Protein AF-A0A820HLZ2-F1 (afdb_monomer_lite)

InterPro domains:
  IPR000185 Protein translocase subunit SecA [PTHR30612] (46-132)
  IPR011115 SecA DEAD-like, N-terminal [PF07517] (49-132)
  IPR027417 P-loop containing nucleoside triphosphate hydrolase [G3DSA:3.40.50.300] (2-134)
  IPR027417 P-loop containing nucleoside triphosphate hydrolase [SSF52540] (45-132)

Structure (mmCIF, N/CA/C/O backbone):
data_AF-A0A820HLZ2-F1
#
_entry.id   AF-A0A820HLZ2-F1
#
loop_
_atom_site.group_PDB
_atom_site.id
_atom_site.type_symbol
_atom_site.label_atom_id
_atom_site.label_alt_id
_atom_site.label_comp_id
_atom_site.label_asym_id
_atom_site.label_entity_id
_atom_site.label_seq_id
_atom_site.pdbx_PDB_ins_code
_atom_site.Cartn_x
_atom_site.Cartn_y
_atom_site.Cartn_z
_atom_site.occupancy
_atom_site.B_iso_or_equiv
_atom_site.auth_seq_id
_atom_site.auth_comp_id
_atom_site.auth_asym_id
_atom_site.auth_atom_id
_atom_site.pdbx_PDB_model_num
ATOM 1 N N . ASP A 1 1 ? -10.214 -0.691 40.261 1.00 80.75 1 ASP A N 1
ATOM 2 C CA . ASP A 1 1 ? -9.014 -1.526 40.052 1.00 80.75 1 ASP A CA 1
ATOM 3 C C . ASP A 1 1 ? -8.267 -0.919 38.875 1.00 80.75 1 ASP A C 1
ATOM 5 O O . ASP A 1 1 ? -8.889 -0.662 37.851 1.00 80.75 1 ASP A O 1
ATOM 9 N N . GLU A 1 2 ? -6.989 -0.601 39.019 1.00 71.12 2 GLU A N 1
ATOM 10 C CA . GLU A 1 2 ? -6.209 0.146 38.020 1.00 71.12 2 GLU A CA 1
ATOM 11 C C . GLU A 1 2 ? -6.228 -0.556 36.646 1.00 71.12 2 GLU A C 1
ATOM 13 O O . GLU A 1 2 ? -6.379 0.078 35.603 1.00 71.12 2 GLU A O 1
ATOM 18 N N . LYS A 1 3 ? -6.258 -1.898 36.641 1.00 60.75 3 LYS A N 1
ATOM 19 C CA . LYS A 1 3 ? -6.452 -2.702 35.421 1.00 60.75 3 LYS A CA 1
ATOM 20 C C . LYS A 1 3 ? -7.816 -2.512 34.758 1.00 60.75 3 LYS A C 1
ATOM 22 O O . LYS A 1 3 ? -7.912 -2.569 33.535 1.00 60.75 3 LYS A O 1
ATOM 27 N N . SER A 1 4 ? -8.877 -2.330 35.543 1.00 69.31 4 SER A N 1
ATOM 28 C CA . SER A 1 4 ? -10.229 -2.102 35.008 1.00 69.31 4 SER A CA 1
ATOM 29 C C . SER A 1 4 ? -10.376 -0.713 34.390 1.00 69.31 4 SER A C 1
ATOM 31 O O . SER A 1 4 ? -11.134 -0.548 33.441 1.00 69.31 4 SER A O 1
ATOM 33 N N . GLU A 1 5 ? -9.619 0.259 34.896 1.00 76.19 5 GLU A N 1
ATOM 34 C CA . GLU A 1 5 ? -9.650 1.646 34.438 1.00 76.19 5 GLU A CA 1
ATOM 35 C C . GLU A 1 5 ? -8.877 1.807 33.128 1.00 76.19 5 GLU A C 1
ATOM 37 O O . GLU A 1 5 ? -9.440 2.295 32.152 1.00 76.19 5 GLU A O 1
ATOM 42 N N . ILE A 1 6 ? -7.676 1.224 33.045 1.00 70.00 6 ILE A N 1
ATOM 43 C CA . ILE A 1 6 ? -6.901 1.136 31.796 1.00 70.00 6 ILE A CA 1
ATOM 44 C C . ILE A 1 6 ? -7.688 0.388 30.713 1.00 70.00 6 ILE A C 1
ATOM 46 O O . ILE A 1 6 ? -7.746 0.825 29.566 1.00 70.00 6 ILE A O 1
ATOM 50 N N . ASN A 1 7 ? -8.343 -0.727 31.058 1.00 61.69 7 ASN A N 1
ATOM 51 C CA . ASN A 1 7 ? -9.181 -1.439 30.094 1.00 61.69 7 ASN A CA 1
ATOM 52 C C . ASN A 1 7 ? -10.370 -0.594 29.626 1.00 61.69 7 ASN A C 1
ATOM 54 O O . ASN A 1 7 ? -10.729 -0.679 28.456 1.00 61.69 7 ASN A O 1
ATOM 58 N N . ARG A 1 8 ? -10.976 0.224 30.495 1.00 70.75 8 ARG A N 1
ATOM 59 C CA . ARG A 1 8 ? -12.064 1.124 30.092 1.00 70.75 8 ARG A CA 1
ATOM 60 C C . ARG A 1 8 ? -11.562 2.215 29.150 1.00 70.75 8 ARG A 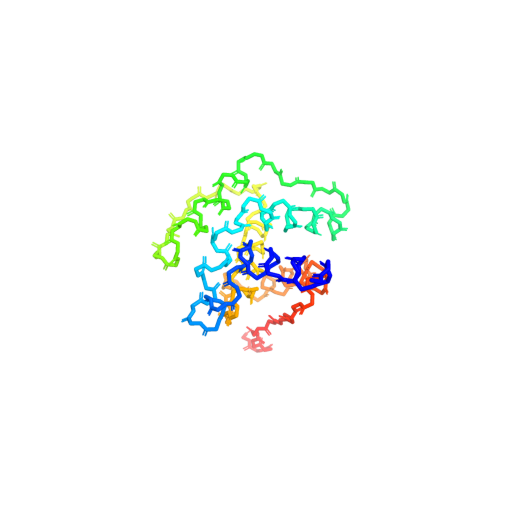C 1
ATOM 62 O O . ARG A 1 8 ? -12.189 2.434 28.121 1.00 70.75 8 ARG A O 1
ATOM 69 N N . GLU A 1 9 ? -10.420 2.829 29.449 1.00 67.62 9 GLU A N 1
ATOM 70 C CA . GLU A 1 9 ? -9.803 3.830 28.571 1.00 67.62 9 GLU A CA 1
ATOM 71 C C . GLU A 1 9 ? -9.442 3.245 27.204 1.00 67.62 9 GLU A C 1
ATOM 73 O O . GLU A 1 9 ? -9.744 3.851 26.183 1.00 67.62 9 GLU A O 1
ATOM 78 N N . ILE A 1 10 ? -8.880 2.033 27.149 1.00 59.06 10 ILE A N 1
ATOM 79 C CA . ILE A 1 10 ? -8.612 1.333 25.882 1.00 59.06 10 ILE A CA 1
ATOM 80 C C . ILE A 1 10 ? -9.917 1.120 25.100 1.00 59.06 10 ILE A C 1
ATOM 82 O O . ILE A 1 10 ? -9.971 1.361 23.895 1.00 59.06 10 ILE A O 1
ATOM 86 N N . GLN A 1 11 ? -10.989 0.693 25.766 1.00 60.66 11 GLN A N 1
ATOM 87 C CA . GLN A 1 11 ? -12.286 0.489 25.115 1.00 60.66 11 GLN A CA 1
ATOM 88 C C . GLN A 1 11 ? -12.896 1.804 24.604 1.00 60.66 11 GLN A C 1
ATOM 90 O O . GLN A 1 11 ? -13.484 1.808 23.523 1.00 60.66 11 GLN A O 1
ATOM 95 N N . GLU A 1 12 ? -12.733 2.909 25.336 1.00 64.00 12 GLU A N 1
ATOM 96 C CA . GLU A 1 12 ? -13.214 4.243 24.952 1.00 64.00 12 GLU A CA 1
ATOM 97 C C . GLU A 1 12 ? -12.394 4.856 23.807 1.00 64.00 12 GLU A C 1
ATOM 99 O O . GLU A 1 12 ? -12.980 5.358 22.848 1.00 64.00 12 GLU A O 1
ATOM 104 N N . ILE A 1 13 ? -11.060 4.761 23.861 1.00 57.56 13 ILE A N 1
ATOM 105 C CA . ILE A 1 13 ? -10.143 5.274 22.830 1.00 57.56 13 ILE A CA 1
ATOM 106 C C . ILE A 1 13 ? -10.376 4.551 21.503 1.00 57.56 13 ILE A C 1
ATOM 108 O O . ILE A 1 13 ? -10.554 5.191 20.469 1.00 57.56 13 ILE A O 1
ATOM 112 N N . TYR A 1 14 ? -10.424 3.218 21.530 1.00 53.75 14 TYR A N 1
ATOM 113 C CA . TYR A 1 14 ? -10.532 2.414 20.311 1.00 53.75 14 TYR A CA 1
ATOM 114 C C . TYR A 1 14 ? -11.976 2.122 19.890 1.00 53.75 14 TYR A C 1
ATOM 116 O O . TYR A 1 14 ? -12.195 1.548 18.820 1.00 53.75 14 TYR A O 1
ATOM 124 N N . ASN A 1 15 ? -12.960 2.517 20.709 1.00 60.62 15 ASN A N 1
ATOM 125 C CA . ASN A 1 15 ? -14.393 2.312 20.496 1.00 60.62 15 ASN A CA 1
ATOM 126 C C . ASN A 1 15 ? -14.693 0.927 19.896 1.00 60.62 15 ASN A C 1
ATOM 128 O O . ASN A 1 15 ? -15.286 0.804 18.820 1.00 60.62 15 ASN A O 1
ATOM 132 N N . LEU A 1 16 ? -14.208 -0.127 20.556 1.00 50.03 16 LEU A N 1
ATOM 133 C CA . LEU A 1 16 ? -14.145 -1.486 19.999 1.00 50.03 16 LEU A CA 1
ATOM 134 C C . LEU A 1 16 ? -15.532 -2.097 19.716 1.00 50.03 16 LEU A C 1
ATOM 136 O O . LEU A 1 16 ? -15.644 -3.015 18.907 1.00 50.03 16 LEU A O 1
ATOM 140 N N . GLN A 1 17 ? -16.607 -1.554 20.295 1.00 48.06 17 GLN A N 1
ATOM 141 C CA . GLN A 1 17 ? -17.983 -1.897 19.906 1.00 48.06 17 GLN A CA 1
ATOM 142 C C . GLN A 1 17 ? -18.298 -1.465 18.463 1.00 48.06 17 GLN A C 1
ATOM 144 O O . GLN A 1 17 ? -18.918 -2.209 17.710 1.00 48.06 17 GLN A O 1
ATOM 149 N N . SER A 1 18 ? -17.776 -0.317 18.016 1.00 48.19 18 SER A N 1
ATOM 150 C CA . SER A 1 18 ? -17.914 0.129 16.622 1.00 48.19 18 SER A CA 1
ATOM 151 C C . SER A 1 18 ? -17.149 -0.745 15.622 1.00 48.19 18 SER A C 1
ATOM 153 O O . SER A 1 18 ? -17.509 -0.776 14.447 1.00 48.19 18 SER A O 1
ATOM 155 N N . TYR A 1 19 ? -16.134 -1.48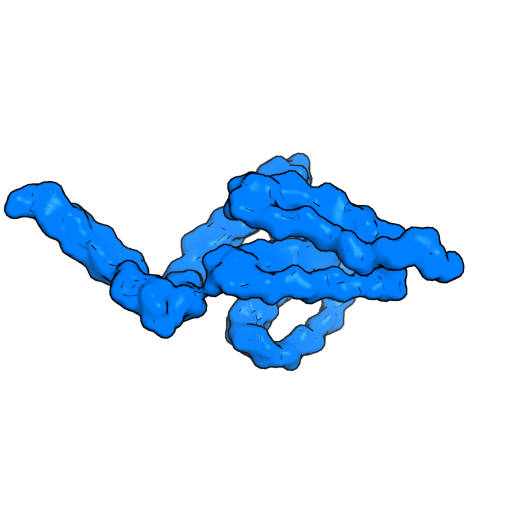1 16.089 1.00 44.69 19 TYR A N 1
ATOM 156 C CA . TYR A 1 19 ? -15.383 -2.454 15.292 1.00 44.69 19 TYR A CA 1
ATOM 157 C C . TYR A 1 19 ? -16.269 -3.622 14.842 1.00 44.69 19 TYR A C 1
ATOM 159 O O . TYR A 1 19 ? -16.076 -4.142 13.745 1.00 44.69 19 TYR A O 1
ATOM 167 N N . GLN A 1 20 ? -17.244 -4.012 15.672 1.00 46.69 20 GLN A N 1
ATOM 168 C CA . GLN A 1 20 ? -18.187 -5.088 15.362 1.00 46.69 20 GLN A CA 1
ATOM 169 C C . GLN A 1 20 ? -19.332 -4.618 14.454 1.00 46.69 20 GLN A C 1
ATOM 171 O O . GLN A 1 20 ? -19.754 -5.369 13.579 1.00 46.69 20 GLN A O 1
ATOM 176 N N . ASP A 1 21 ? -19.792 -3.373 14.614 1.00 52.84 21 ASP A N 1
ATOM 177 C CA . ASP A 1 21 ? -20.944 -2.847 13.866 1.00 52.84 21 ASP A CA 1
ATOM 178 C C . ASP A 1 21 ? -20.574 -2.236 12.502 1.00 52.84 21 ASP A C 1
ATOM 180 O O . ASP A 1 21 ? -21.362 -2.288 11.555 1.00 52.84 21 ASP A O 1
ATOM 184 N N . ASN A 1 22 ? -19.394 -1.613 12.380 1.00 56.59 22 ASN A N 1
ATOM 185 C CA . ASN A 1 22 ? -18.897 -1.056 11.123 1.00 56.59 22 ASN A CA 1
ATOM 186 C C . ASN A 1 22 ? -17.365 -0.857 11.172 1.00 56.59 22 ASN A C 1
ATOM 188 O O . ASN A 1 22 ? -16.907 0.206 11.613 1.00 56.59 22 ASN A O 1
ATOM 192 N N . PRO A 1 23 ? -16.560 -1.808 10.662 1.00 55.38 23 PRO A N 1
ATOM 193 C CA . PRO A 1 23 ? -15.097 -1.727 10.719 1.00 55.38 23 PRO A CA 1
ATOM 194 C C . PRO A 1 23 ? -14.535 -0.465 10.043 1.00 55.38 23 PRO A C 1
ATOM 196 O O . PRO A 1 23 ? -13.523 0.078 10.487 1.00 55.38 23 PRO A O 1
ATOM 199 N N . PHE A 1 24 ? -15.235 0.100 9.051 1.00 57.09 24 PHE A N 1
ATOM 200 C CA . PHE A 1 24 ? -14.842 1.375 8.449 1.00 57.09 24 PHE A CA 1
ATOM 201 C C . PHE A 1 24 ? -14.933 2.531 9.441 1.00 57.09 24 PHE A C 1
ATOM 203 O O . PHE A 1 24 ? -14.079 3.407 9.434 1.00 57.09 24 PHE A O 1
ATOM 210 N N . LYS A 1 25 ? -15.937 2.579 10.321 1.00 62.25 25 LYS A N 1
ATOM 211 C CA . LYS A 1 25 ? -16.081 3.713 11.245 1.00 62.25 25 LYS A CA 1
ATOM 212 C C . LYS A 1 25 ? -14.875 3.829 12.183 1.00 62.25 25 LYS A C 1
ATOM 214 O O . LYS A 1 25 ? -14.397 4.943 12.387 1.00 62.25 25 LYS A O 1
ATOM 219 N N . CYS A 1 26 ? -14.371 2.701 12.685 1.00 61.53 26 CYS A N 1
ATOM 220 C CA . CYS A 1 26 ? -13.204 2.679 13.565 1.00 61.53 26 CYS A CA 1
ATOM 221 C C . CYS A 1 26 ? -11.889 2.916 12.805 1.00 61.53 26 CYS A C 1
ATOM 223 O O . CYS A 1 26 ? -11.057 3.713 13.233 1.00 61.53 26 CYS A O 1
ATOM 225 N N . VAL A 1 27 ? -11.696 2.301 11.635 1.00 66.00 27 VAL A N 1
ATOM 226 C CA . VAL A 1 27 ? -10.480 2.544 10.839 1.00 66.00 27 VAL A CA 1
ATOM 227 C C . VAL A 1 27 ? -10.396 4.010 10.396 1.00 66.00 27 VAL A C 1
ATOM 229 O O . VAL A 1 27 ? -9.339 4.634 10.472 1.00 66.00 27 VAL A O 1
ATOM 232 N N . TYR A 1 28 ? -11.526 4.610 10.011 1.00 69.12 28 TYR A N 1
ATOM 233 C CA . TYR A 1 28 ? -11.554 6.010 9.603 1.00 69.12 28 TYR A CA 1
ATOM 234 C C . TYR A 1 28 ? -11.354 6.998 10.766 1.00 69.12 28 TYR A C 1
ATOM 236 O O . TYR A 1 28 ? -10.860 8.100 10.527 1.00 69.12 28 TYR A O 1
ATOM 244 N N . SER A 1 29 ? -11.704 6.636 12.008 1.00 72.12 29 SER A N 1
ATOM 245 C CA . SER A 1 29 ? -11.418 7.480 13.180 1.00 72.12 29 SER A CA 1
ATOM 246 C C . SER A 1 29 ? -9.935 7.493 13.558 1.00 72.12 29 SER A C 1
ATOM 248 O O . SER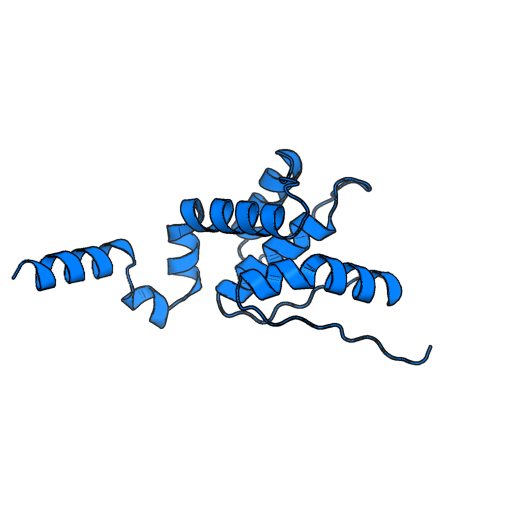 A 1 29 ? -9.493 8.444 14.190 1.00 72.12 29 SER A O 1
ATOM 250 N N . HIS A 1 30 ? -9.164 6.499 13.105 1.00 78.81 30 HIS A N 1
ATOM 251 C CA . HIS A 1 30 ? -7.726 6.357 13.363 1.00 78.81 30 HIS A CA 1
ATOM 252 C C . HIS A 1 30 ? -6.864 6.599 12.111 1.00 78.81 30 HIS A C 1
ATOM 254 O O . HIS A 1 30 ? -5.719 6.154 12.037 1.00 78.81 30 HIS A O 1
ATOM 260 N N . LEU A 1 31 ? -7.378 7.317 11.099 1.00 80.56 31 LEU A N 1
ATOM 261 C CA . LEU A 1 31 ? -6.621 7.598 9.866 1.00 80.56 31 LEU A CA 1
ATOM 262 C C . LEU A 1 31 ? -5.261 8.246 10.131 1.00 80.56 31 LEU A C 1
ATOM 264 O O . LEU A 1 31 ? -4.299 7.965 9.418 1.00 80.56 31 LEU A O 1
ATOM 268 N N . HIS A 1 32 ? -5.186 9.103 11.147 1.00 82.19 32 HIS A N 1
ATOM 269 C CA . HIS A 1 32 ? -3.955 9.792 11.517 1.00 82.19 32 HIS A CA 1
ATOM 270 C C . HIS A 1 32 ? -2.861 8.845 12.021 1.00 82.19 32 HIS A C 1
ATOM 272 O O . HIS A 1 32 ? -1.694 9.184 11.867 1.00 82.19 32 HIS A O 1
ATOM 278 N N . ASP A 1 33 ? -3.217 7.659 12.518 1.00 86.06 33 ASP A N 1
ATOM 279 C CA . ASP A 1 33 ? -2.265 6.639 12.967 1.00 86.06 33 ASP A CA 1
ATOM 280 C C . ASP A 1 33 ? -1.987 5.612 11.861 1.00 86.06 33 ASP A C 1
ATOM 282 O O . ASP A 1 33 ? -0.847 5.206 11.621 1.00 86.06 33 ASP A O 1
ATOM 286 N N . ILE A 1 34 ? -3.033 5.230 11.124 1.00 88.38 34 ILE A N 1
ATOM 287 C CA . ILE A 1 34 ? -2.963 4.186 10.098 1.00 88.38 34 ILE A CA 1
ATOM 288 C C . ILE A 1 34 ? -2.182 4.656 8.871 1.00 88.38 34 ILE A C 1
ATOM 290 O O . ILE A 1 34 ? -1.395 3.891 8.318 1.00 88.38 34 ILE A O 1
ATOM 294 N N . ILE A 1 35 ? -2.356 5.906 8.432 1.00 90.56 35 ILE A N 1
ATOM 295 C CA . ILE A 1 35 ? -1.653 6.408 7.244 1.00 90.56 35 ILE A CA 1
ATOM 296 C C . ILE A 1 35 ? -0.132 6.434 7.462 1.00 90.56 35 ILE A C 1
ATOM 298 O O . ILE A 1 35 ? 0.573 5.862 6.627 1.00 90.56 35 ILE A O 1
ATOM 302 N N . PRO A 1 36 ? 0.409 7.010 8.556 1.00 92.88 36 PRO A N 1
ATOM 303 C CA . PRO A 1 36 ? 1.839 6.923 8.848 1.00 92.88 36 PRO A CA 1
ATOM 304 C C . PRO A 1 36 ? 2.347 5.488 8.959 1.00 92.88 36 PRO A C 1
ATOM 306 O O . PRO A 1 36 ? 3.411 5.192 8.416 1.00 92.88 36 PRO A O 1
ATOM 309 N N . LEU A 1 37 ? 1.585 4.588 9.595 1.00 94.00 37 LEU A N 1
ATOM 310 C CA . LEU A 1 37 ? 1.943 3.172 9.685 1.00 94.00 37 LEU A CA 1
ATOM 311 C C . LEU A 1 37 ? 2.094 2.550 8.292 1.00 94.00 37 LEU A C 1
ATOM 313 O O . LEU A 1 37 ? 3.120 1.948 7.992 1.00 94.00 37 LEU A O 1
ATOM 317 N N . LEU A 1 38 ? 1.108 2.736 7.412 1.00 94.94 38 LEU A N 1
ATOM 318 C CA . LEU A 1 38 ? 1.151 2.215 6.046 1.00 94.94 38 LEU A CA 1
ATOM 319 C C . LEU A 1 38 ? 2.318 2.798 5.239 1.00 94.94 38 LEU A C 1
ATOM 321 O O . LEU A 1 38 ? 3.003 2.071 4.521 1.00 94.94 38 LEU A O 1
ATOM 325 N N . VAL A 1 39 ? 2.573 4.099 5.379 1.00 95.19 39 VAL A N 1
ATOM 326 C CA . VAL A 1 39 ? 3.691 4.792 4.726 1.00 95.19 39 VAL A CA 1
ATOM 327 C C . VAL A 1 39 ? 5.042 4.253 5.208 1.00 95.19 39 VAL A C 1
ATOM 329 O O . VAL A 1 39 ? 5.939 4.005 4.398 1.00 95.19 39 VAL A O 1
ATOM 332 N N . TYR A 1 40 ? 5.193 4.035 6.513 1.00 96.12 40 TYR A N 1
ATOM 333 C CA . TYR A 1 40 ? 6.420 3.504 7.097 1.00 96.12 40 TYR A CA 1
ATOM 334 C C . TYR A 1 40 ? 6.653 2.040 6.699 1.00 96.12 40 TYR A C 1
ATOM 336 O O . TYR A 1 40 ? 7.765 1.666 6.313 1.00 96.12 40 TYR A O 1
ATOM 344 N N . THR A 1 41 ? 5.603 1.218 6.710 1.00 95.81 41 THR A N 1
ATOM 345 C CA . THR A 1 41 ? 5.675 -0.181 6.266 1.00 95.81 41 THR A CA 1
ATOM 346 C C . THR A 1 41 ? 6.016 -0.274 4.781 1.00 95.81 41 THR A C 1
ATOM 348 O O . THR A 1 41 ? 6.847 -1.097 4.396 1.00 95.81 41 THR A O 1
ATOM 351 N N . TRP A 1 42 ? 5.460 0.612 3.943 1.00 95.75 42 TRP A N 1
ATOM 352 C CA . TRP A 1 42 ? 5.846 0.710 2.533 1.00 95.75 42 TRP A CA 1
ATOM 353 C C . TRP A 1 42 ? 7.338 1.001 2.378 1.00 95.75 42 TRP A C 1
ATOM 355 O O . TRP A 1 42 ? 8.027 0.299 1.636 1.00 95.75 42 TRP A O 1
ATOM 365 N N . SER A 1 43 ? 7.837 2.009 3.098 1.00 95.25 43 SER A N 1
ATOM 366 C CA . SER A 1 43 ? 9.252 2.389 3.083 1.00 95.25 43 SER A CA 1
ATOM 367 C C . SER A 1 43 ? 10.149 1.221 3.505 1.00 95.25 43 SER A C 1
ATOM 369 O O . SER A 1 43 ? 11.133 0.913 2.831 1.00 95.25 43 SER A O 1
ATOM 371 N N . THR A 1 44 ? 9.756 0.488 4.549 1.00 95.31 44 THR A N 1
ATOM 372 C CA . THR A 1 44 ? 10.468 -0.706 5.032 1.00 95.31 44 THR A CA 1
ATOM 373 C C . THR A 1 44 ? 10.543 -1.798 3.964 1.00 95.31 44 THR A C 1
ATOM 375 O O . THR A 1 44 ? 11.615 -2.350 3.719 1.00 95.31 44 THR A O 1
ATOM 378 N N . ALA A 1 45 ? 9.437 -2.068 3.267 1.00 94.56 45 ALA A N 1
ATOM 379 C CA . ALA A 1 45 ? 9.398 -3.047 2.182 1.00 94.56 45 ALA A CA 1
ATOM 380 C C . ALA A 1 45 ? 10.175 -2.603 0.925 1.00 94.56 45 ALA A C 1
ATOM 382 O O . ALA A 1 45 ? 10.633 -3.442 0.153 1.00 94.56 45 ALA A O 1
ATOM 383 N N . ASN A 1 46 ? 10.345 -1.294 0.710 1.00 91.94 46 ASN A N 1
ATOM 384 C CA . ASN A 1 46 ? 10.880 -0.721 -0.529 1.00 91.94 46 ASN A CA 1
ATOM 385 C C . ASN A 1 46 ? 12.193 0.041 -0.305 1.00 91.94 46 ASN A C 1
ATOM 387 O O . ASN A 1 46 ? 12.365 1.162 -0.782 1.00 91.94 46 ASN A O 1
ATOM 391 N N . LYS A 1 47 ? 13.149 -0.578 0.400 1.00 90.62 47 LYS A N 1
ATOM 392 C CA . LYS A 1 47 ? 14.522 -0.057 0.568 1.00 90.62 47 LYS A CA 1
ATOM 393 C C . LYS A 1 47 ? 14.566 1.367 1.135 1.00 90.62 47 LYS A C 1
ATOM 395 O O . LYS A 1 47 ? 15.343 2.200 0.674 1.00 90.62 47 LYS A O 1
ATOM 400 N N . THR A 1 48 ? 13.742 1.651 2.140 1.00 89.44 48 THR A N 1
ATOM 401 C CA . THR A 1 48 ? 13.659 2.947 2.838 1.00 89.44 48 THR A CA 1
ATOM 402 C C . THR A 1 48 ? 13.194 4.125 1.970 1.00 89.44 48 THR A C 1
ATOM 404 O O . THR A 1 48 ? 13.387 5.286 2.331 1.00 89.44 48 THR A O 1
ATOM 407 N N . GLN A 1 49 ? 12.559 3.849 0.825 1.00 89.94 49 GLN A N 1
ATOM 408 C CA . GLN A 1 49 ? 11.987 4.883 -0.033 1.00 89.94 49 GLN A CA 1
ATOM 409 C C . GLN A 1 49 ? 10.613 5.319 0.488 1.00 89.94 49 GLN A C 1
ATOM 411 O O . GLN A 1 49 ? 9.631 4.574 0.423 1.00 89.94 49 GLN A O 1
ATOM 416 N N . PHE A 1 50 ? 10.535 6.562 0.958 1.00 93.06 50 PHE A N 1
ATOM 417 C CA . PHE A 1 50 ? 9.278 7.163 1.390 1.00 93.06 50 PHE A CA 1
ATOM 418 C C . PHE A 1 50 ? 8.466 7.719 0.209 1.00 93.06 50 PHE A C 1
ATOM 420 O O . PHE A 1 50 ? 9.051 8.215 -0.761 1.00 93.06 50 PHE A O 1
ATOM 427 N N . PRO A 1 51 ? 7.123 7.681 0.292 1.00 92.38 51 PRO A N 1
ATOM 428 C CA . PRO A 1 51 ? 6.259 8.380 -0.645 1.00 92.38 51 PRO A CA 1
ATOM 429 C C . PRO A 1 51 ? 6.525 9.891 -0.644 1.00 92.38 51 PRO A C 1
ATOM 431 O O . PRO A 1 51 ? 6.712 10.499 0.408 1.00 92.38 51 PRO A O 1
ATOM 434 N N . LYS A 1 52 ? 6.477 10.506 -1.823 1.00 91.94 52 LYS A N 1
ATOM 435 C CA . LYS A 1 52 ? 6.495 11.961 -2.013 1.00 91.94 52 LYS A CA 1
ATOM 436 C C . LYS A 1 52 ? 5.183 12.586 -1.541 1.00 91.94 52 LYS A C 1
ATOM 438 O O . LYS A 1 52 ? 4.128 11.954 -1.608 1.00 91.94 52 LYS A O 1
ATOM 443 N N . ASP A 1 53 ? 5.214 13.875 -1.223 1.00 90.44 53 ASP A N 1
ATOM 444 C CA . ASP A 1 53 ? 4.027 14.639 -0.814 1.00 90.44 53 ASP A CA 1
ATOM 445 C C . ASP A 1 53 ? 2.868 14.524 -1.817 1.00 90.44 53 ASP A C 1
ATOM 447 O O . ASP A 1 53 ? 1.718 14.324 -1.425 1.00 90.44 53 ASP A O 1
ATOM 451 N N . SER A 1 54 ? 3.159 14.559 -3.125 1.00 87.81 54 SER A N 1
ATOM 452 C CA . SER A 1 54 ? 2.153 14.372 -4.183 1.00 87.81 54 SER A CA 1
ATOM 453 C C . SER A 1 54 ? 1.449 13.013 -4.089 1.00 87.81 54 SER A C 1
ATOM 455 O O . SER A 1 54 ? 0.235 12.922 -4.289 1.00 87.81 54 SER A O 1
ATOM 457 N N . GLN A 1 55 ? 2.194 11.961 -3.748 1.00 90.94 55 GLN A N 1
ATOM 458 C CA . GLN A 1 55 ? 1.686 10.601 -3.585 1.00 90.94 55 GLN A CA 1
ATOM 459 C C . GLN A 1 55 ? 0.874 10.470 -2.292 1.00 90.94 55 GLN A C 1
ATOM 461 O O . GLN A 1 55 ? -0.171 9.823 -2.307 1.00 90.94 55 GLN A O 1
ATOM 466 N N . ILE A 1 56 ? 1.284 11.140 -1.208 1.00 90.44 56 ILE A N 1
ATOM 467 C CA . ILE A 1 56 ? 0.524 11.198 0.053 1.00 90.44 56 ILE A CA 1
ATOM 468 C C . ILE A 1 56 ? -0.809 11.924 -0.162 1.00 90.44 56 ILE A C 1
ATOM 470 O O . ILE A 1 56 ? -1.860 11.409 0.210 1.00 90.44 56 ILE A O 1
ATOM 474 N N . VAL A 1 57 ? -0.815 13.075 -0.839 1.00 88.81 57 VAL A N 1
ATOM 475 C CA . VAL A 1 57 ? -2.058 13.785 -1.191 1.00 88.81 57 VAL A CA 1
ATOM 476 C C . VAL A 1 57 ? -2.950 12.912 -2.081 1.00 88.81 57 VAL A C 1
ATOM 478 O O . VAL A 1 57 ? -4.171 12.842 -1.895 1.00 88.81 57 VAL A O 1
ATOM 481 N N . ALA A 1 58 ? -2.359 12.196 -3.041 1.00 88.88 58 ALA A N 1
ATOM 482 C CA . ALA A 1 58 ? -3.098 11.261 -3.876 1.00 88.88 58 ALA A CA 1
ATOM 483 C C . ALA A 1 58 ? -3.721 10.122 -3.049 1.00 88.88 58 ALA A C 1
ATOM 485 O O . ALA A 1 58 ? -4.907 9.838 -3.221 1.00 88.88 58 ALA A O 1
ATOM 486 N N . LEU A 1 59 ? -2.973 9.524 -2.127 1.00 89.88 59 LEU A N 1
ATOM 487 C CA . LEU A 1 59 ? -3.460 8.506 -1.201 1.00 89.88 59 LEU A CA 1
ATOM 488 C C . LEU A 1 59 ? -4.634 9.028 -0.361 1.00 89.88 59 LEU A C 1
ATOM 490 O O . LEU A 1 59 ? -5.707 8.424 -0.351 1.00 89.88 59 LEU A O 1
ATOM 494 N N . LEU A 1 60 ? -4.466 10.194 0.268 1.00 87.69 60 LEU A N 1
ATOM 495 C CA . LEU A 1 60 ? -5.471 10.781 1.151 1.00 87.69 60 LEU A CA 1
ATOM 496 C C . LEU A 1 60 ? -6.800 11.017 0.436 1.00 87.69 60 LEU A C 1
ATOM 498 O O . LEU A 1 60 ? -7.836 10.644 0.982 1.00 87.69 60 LEU A O 1
ATOM 502 N N . LEU A 1 61 ? -6.815 11.558 -0.795 1.00 86.38 61 LEU A N 1
ATOM 503 C CA . LEU A 1 61 ? -8.116 11.749 -1.458 1.00 86.38 61 LEU A CA 1
ATOM 504 C C . LEU A 1 61 ? -8.744 10.439 -1.965 1.00 86.38 61 LEU A C 1
ATOM 506 O O . LEU A 1 61 ? -9.960 10.404 -2.115 1.00 86.38 61 LEU A O 1
ATOM 510 N N . PHE A 1 62 ? -7.966 9.375 -2.217 1.00 85.81 62 PHE A N 1
ATOM 511 C CA . PHE A 1 62 ? -8.547 8.054 -2.511 1.00 85.81 62 PHE A CA 1
ATOM 512 C C . PHE A 1 62 ? -9.224 7.460 -1.276 1.00 85.81 62 PHE A C 1
ATOM 514 O O . PHE A 1 62 ? -10.346 6.974 -1.355 1.00 85.81 62 PHE A O 1
ATOM 521 N N . ILE A 1 63 ? -8.579 7.551 -0.115 1.00 83.56 63 ILE A N 1
ATOM 522 C CA . ILE A 1 63 ? -9.149 7.041 1.133 1.00 83.56 63 ILE A CA 1
ATOM 523 C C . ILE A 1 63 ? -10.355 7.882 1.559 1.00 83.56 63 ILE A C 1
ATOM 525 O O . ILE A 1 63 ? -11.401 7.338 1.925 1.00 83.56 63 ILE A O 1
ATOM 529 N N . HIS A 1 64 ? -10.261 9.207 1.434 1.00 82.44 64 HIS A N 1
ATOM 530 C CA . HIS A 1 64 ? -11.353 10.123 1.753 1.00 82.44 64 HIS A CA 1
ATOM 531 C C . HIS A 1 64 ? -12.586 9.924 0.861 1.00 82.44 64 HIS A C 1
ATOM 533 O O . HIS A 1 64 ? -13.702 10.180 1.313 1.00 82.44 64 HIS A O 1
ATOM 539 N N . SER A 1 65 ? -12.431 9.434 -0.376 1.00 78.06 65 SER A N 1
ATOM 540 C CA . SER A 1 65 ? -13.589 9.177 -1.237 1.00 78.06 65 SER A CA 1
ATOM 541 C C . SER A 1 65 ? -14.450 8.005 -0.758 1.00 78.06 65 SER A C 1
ATOM 543 O O . SER A 1 65 ? -15.573 7.865 -1.237 1.00 78.06 65 SER A O 1
ATOM 545 N N . ARG A 1 66 ? -13.989 7.203 0.219 1.00 71.75 66 ARG A N 1
ATOM 546 C CA . ARG A 1 66 ? -14.751 6.100 0.845 1.00 71.75 66 ARG A CA 1
ATOM 547 C C . ARG A 1 66 ? -15.368 5.146 -0.183 1.00 71.75 66 ARG A C 1
ATOM 549 O O . ARG A 1 66 ? -16.540 4.794 -0.088 1.00 71.75 66 ARG A O 1
ATOM 556 N N . GLY A 1 67 ? -14.611 4.807 -1.226 1.00 64.69 67 GLY A N 1
ATOM 557 C CA . GLY A 1 67 ? -15.087 3.923 -2.294 1.00 64.69 67 GLY A CA 1
ATOM 558 C C . GLY A 1 67 ? -16.098 4.558 -3.258 1.00 64.69 67 GLY A C 1
ATOM 559 O O . GLY A 1 67 ? -16.548 3.892 -4.186 1.00 64.69 67 GLY A O 1
ATOM 560 N N . LYS A 1 68 ? -16.432 5.850 -3.116 1.00 68.38 68 LYS A N 1
ATOM 561 C CA . LYS A 1 68 ? -17.156 6.592 -4.157 1.00 68.38 68 LYS A CA 1
ATOM 562 C C . LYS A 1 68 ? -16.201 6.750 -5.334 1.00 68.38 68 LYS A C 1
ATOM 564 O O . LYS A 1 68 ? -15.224 7.493 -5.222 1.00 68.38 68 LYS A O 1
ATOM 569 N N . GLY A 1 69 ? -16.448 5.978 -6.396 1.00 63.56 69 GLY A N 1
ATOM 570 C CA . GLY A 1 69 ? -15.575 5.816 -7.560 1.00 63.56 69 GLY A CA 1
ATOM 571 C C . GLY A 1 69 ? -14.885 7.116 -7.964 1.00 63.56 69 GLY A C 1
ATOM 572 O O . GLY A 1 69 ? -15.524 8.046 -8.452 1.00 63.56 69 GLY A O 1
ATOM 573 N N . LEU A 1 70 ? -13.576 7.182 -7.715 1.00 75.94 70 LEU A N 1
ATOM 574 C CA . LEU A 1 70 ? -12.757 8.360 -7.954 1.00 75.94 70 LEU A CA 1
ATOM 575 C C . LEU A 1 70 ? -11.722 8.029 -9.022 1.00 75.94 70 LEU A C 1
ATOM 577 O O . LEU A 1 70 ? -10.875 7.159 -8.827 1.00 75.94 70 LEU A O 1
ATOM 581 N N . LEU A 1 71 ? -11.766 8.752 -10.137 1.00 73.38 71 LEU A N 1
ATOM 582 C CA . LEU A 1 71 ? -10.761 8.648 -11.186 1.00 73.38 71 LEU A CA 1
ATOM 583 C C . LEU A 1 71 ? -9.739 9.773 -11.013 1.00 73.38 71 LEU A C 1
ATOM 585 O O . LEU A 1 71 ? -10.090 10.951 -11.067 1.00 73.38 71 LEU A O 1
ATOM 589 N N . LYS A 1 72 ? -8.467 9.421 -10.802 1.00 76.00 72 LYS A N 1
ATOM 590 C CA . LYS A 1 72 ? -7.380 10.400 -10.674 1.00 76.00 72 LYS A CA 1
ATOM 591 C C . LYS A 1 72 ? -6.356 10.267 -11.785 1.00 76.00 72 LYS A C 1
ATOM 593 O O . LYS A 1 72 ? -5.771 9.201 -11.985 1.00 76.00 72 LYS A O 1
ATOM 598 N N . LEU A 1 73 ? -6.051 11.392 -12.429 1.00 77.44 73 LEU A N 1
ATOM 599 C CA . LEU A 1 73 ? -4.906 11.492 -13.320 1.00 77.44 73 LEU A CA 1
ATOM 600 C C . LEU A 1 73 ? -3.629 11.691 -12.500 1.00 77.44 73 LEU A C 1
ATOM 602 O O . LEU A 1 73 ? -3.282 12.799 -12.104 1.00 77.44 73 LEU A O 1
ATOM 606 N N . ILE A 1 74 ? -2.913 10.598 -12.275 1.00 79.81 74 ILE A N 1
ATOM 607 C CA . ILE A 1 74 ? -1.531 10.625 -11.793 1.00 79.81 74 ILE A CA 1
ATOM 608 C C . ILE A 1 74 ? -0.620 10.541 -13.025 1.00 79.81 74 ILE A C 1
ATOM 610 O O . ILE A 1 74 ? -0.902 9.760 -13.938 1.00 79.81 74 ILE A O 1
ATOM 614 N N . ARG A 1 75 ? 0.450 11.337 -13.111 1.00 78.31 75 ARG A N 1
ATOM 615 C CA . ARG A 1 75 ? 1.362 11.301 -14.272 1.00 78.31 75 ARG A CA 1
ATOM 616 C C . ARG A 1 75 ? 2.188 10.006 -14.295 1.00 78.31 75 ARG A C 1
ATOM 618 O O . ARG A 1 75 ? 2.323 9.313 -13.288 1.00 78.31 75 ARG A O 1
ATOM 625 N N . THR A 1 76 ? 2.692 9.622 -15.465 1.00 71.56 76 THR A N 1
ATOM 626 C CA . THR A 1 76 ? 3.679 8.534 -15.579 1.00 71.56 76 THR A CA 1
ATOM 627 C C . THR A 1 76 ? 4.953 8.913 -14.823 1.00 71.56 76 THR A C 1
ATOM 629 O O . THR A 1 76 ? 5.337 10.077 -14.832 1.00 71.56 76 THR A O 1
ATOM 632 N N . GLY A 1 77 ? 5.593 7.951 -14.152 1.00 74.31 77 GLY A N 1
ATOM 633 C CA . GLY A 1 77 ? 6.785 8.203 -13.327 1.00 74.31 77 GLY A CA 1
ATOM 634 C C . GLY A 1 77 ? 6.507 8.622 -11.874 1.00 74.31 77 GLY A C 1
ATOM 635 O O . GLY A 1 77 ? 7.421 8.615 -11.061 1.00 74.31 77 GLY A O 1
ATOM 636 N N . GLU A 1 78 ? 5.252 8.888 -11.501 1.00 76.88 78 GLU A N 1
ATOM 637 C CA . GLU A 1 78 ? 4.842 9.187 -10.111 1.00 76.88 78 GLU A CA 1
ATOM 638 C C . GLU A 1 78 ? 4.630 7.920 -9.253 1.00 76.88 78 GLU A C 1
ATOM 640 O O . GLU A 1 78 ? 3.984 7.972 -8.213 1.00 76.88 78 GLU A O 1
ATOM 645 N N . GLU A 1 79 ? 5.122 6.761 -9.701 1.00 82.62 79 GLU A N 1
ATOM 646 C CA . GLU A 1 79 ? 5.002 5.462 -9.015 1.00 82.62 79 GLU A CA 1
ATOM 647 C C . GLU A 1 79 ? 3.572 5.108 -8.572 1.00 82.62 79 GLU A C 1
ATOM 649 O O . GLU A 1 79 ? 3.308 4.800 -7.413 1.00 82.62 79 GLU A O 1
ATOM 654 N N . LYS A 1 80 ? 2.623 5.092 -9.515 1.00 89.00 80 LYS A N 1
ATOM 655 C CA . LYS A 1 80 ? 1.207 4.755 -9.251 1.00 89.00 80 LYS A CA 1
ATOM 656 C C . LYS A 1 80 ? 1.020 3.459 -8.456 1.00 89.00 80 LYS A C 1
ATOM 658 O O . LYS A 1 80 ? 0.088 3.370 -7.667 1.00 89.00 80 LYS A O 1
ATOM 663 N N . THR A 1 81 ? 1.909 2.486 -8.652 1.00 91.19 81 THR A N 1
ATOM 664 C CA . THR A 1 81 ? 1.931 1.217 -7.915 1.00 91.19 81 THR A CA 1
ATOM 665 C C . THR A 1 81 ? 2.016 1.422 -6.403 1.00 91.19 81 THR A C 1
ATOM 667 O O . THR A 1 81 ? 1.324 0.723 -5.678 1.00 91.19 81 THR A O 1
ATOM 670 N N . LEU A 1 82 ? 2.786 2.408 -5.927 1.00 93.56 82 LEU A N 1
ATOM 671 C CA . LEU A 1 82 ? 2.856 2.764 -4.506 1.00 93.56 82 LEU A CA 1
ATOM 672 C C . LEU A 1 82 ? 1.488 3.204 -3.998 1.00 93.56 82 LEU A C 1
ATOM 674 O O . LEU A 1 82 ? 0.975 2.660 -3.026 1.00 93.56 82 LEU A O 1
ATOM 678 N N . ILE A 1 83 ? 0.878 4.176 -4.680 1.00 92.44 83 ILE A N 1
ATOM 679 C CA . ILE A 1 83 ? -0.401 4.755 -4.255 1.00 92.44 83 ILE A CA 1
ATOM 680 C C . ILE A 1 83 ? -1.477 3.667 -4.230 1.00 92.44 83 ILE A C 1
ATOM 682 O O . ILE A 1 83 ? -2.179 3.520 -3.235 1.00 92.44 83 ILE A O 1
ATOM 686 N N . VAL A 1 84 ? -1.585 2.887 -5.307 1.00 92.94 84 VAL A N 1
ATOM 687 C CA . VAL A 1 84 ? -2.586 1.820 -5.423 1.00 92.94 84 VAL A CA 1
ATOM 688 C C . VAL A 1 84 ? -2.325 0.698 -4.417 1.00 92.94 84 VAL A C 1
ATOM 690 O O . VAL A 1 84 ? -3.274 0.228 -3.801 1.00 92.94 84 VAL A O 1
ATOM 693 N N . GLY A 1 85 ? -1.065 0.318 -4.189 1.00 94.75 85 GLY A N 1
ATOM 694 C CA . GLY A 1 85 ? -0.694 -0.686 -3.192 1.00 94.75 85 GLY A CA 1
ATOM 695 C C . GLY A 1 85 ? -1.095 -0.273 -1.776 1.00 94.75 85 GLY A C 1
ATOM 696 O O . GLY A 1 85 ? -1.735 -1.048 -1.071 1.00 94.75 85 GLY A O 1
ATOM 697 N N . ILE A 1 86 ? -0.808 0.972 -1.377 1.00 94.81 86 ILE A N 1
ATOM 698 C CA . ILE A 1 86 ? -1.203 1.475 -0.053 1.00 94.81 86 ILE A CA 1
ATOM 699 C C . ILE A 1 86 ? -2.731 1.587 0.071 1.00 94.81 86 ILE A C 1
ATOM 701 O O . ILE A 1 86 ? -3.285 1.222 1.106 1.00 94.81 86 ILE A O 1
ATOM 705 N N . VAL A 1 87 ? -3.432 2.045 -0.974 1.00 92.62 87 VAL A N 1
ATOM 706 C CA . VAL A 1 87 ? -4.906 2.086 -0.982 1.00 92.62 87 VAL A CA 1
ATOM 707 C C . VAL A 1 87 ? -5.497 0.680 -0.838 1.00 92.62 87 VAL A C 1
ATOM 709 O O . VAL A 1 87 ? -6.434 0.493 -0.064 1.00 92.62 87 VAL A O 1
ATOM 712 N N . ALA A 1 88 ? -4.942 -0.312 -1.539 1.00 94.00 88 ALA A N 1
ATOM 713 C CA . ALA A 1 88 ? -5.397 -1.693 -1.444 1.00 94.00 88 ALA A CA 1
ATOM 714 C C . ALA A 1 88 ? -5.179 -2.270 -0.041 1.00 94.00 88 ALA A C 1
ATOM 716 O O . ALA A 1 88 ? -6.110 -2.825 0.534 1.00 94.00 88 ALA A O 1
ATOM 717 N N . ALA A 1 89 ? -4.000 -2.055 0.550 1.00 93.81 89 ALA A N 1
ATOM 718 C CA . ALA A 1 89 ? -3.729 -2.460 1.927 1.00 93.81 89 ALA A CA 1
ATOM 719 C C . ALA A 1 89 ? -4.688 -1.802 2.925 1.00 93.81 89 ALA A C 1
ATOM 721 O O . ALA A 1 89 ? -5.198 -2.473 3.816 1.00 93.81 89 ALA A O 1
ATOM 722 N N . PHE A 1 90 ? -4.971 -0.506 2.766 1.00 91.81 90 PHE A N 1
ATOM 723 C CA . PHE A 1 90 ? -5.910 0.203 3.633 1.00 91.81 90 PHE A CA 1
ATOM 724 C C . PHE A 1 90 ? -7.299 -0.450 3.626 1.00 91.81 90 PHE A C 1
ATOM 726 O O . PHE A 1 90 ? -7.850 -0.743 4.687 1.00 91.81 90 PHE A O 1
ATOM 733 N N . PHE A 1 91 ? -7.860 -0.713 2.444 1.00 88.00 91 PHE A N 1
ATOM 734 C CA . PHE A 1 91 ? -9.178 -1.340 2.337 1.00 88.00 91 PHE A CA 1
ATOM 735 C C . PHE A 1 91 ? -9.166 -2.815 2.766 1.00 88.00 91 PHE A C 1
ATOM 737 O O . PHE A 1 91 ? -10.117 -3.264 3.405 1.00 88.00 91 PHE A O 1
ATOM 744 N N . ALA A 1 92 ? -8.074 -3.542 2.524 1.00 90.50 92 ALA A N 1
ATOM 745 C CA . ALA A 1 92 ? -7.899 -4.903 3.026 1.00 90.50 92 ALA A CA 1
ATOM 746 C C . ALA A 1 92 ? -7.866 -4.963 4.562 1.00 90.50 92 ALA A C 1
ATOM 748 O O . ALA A 1 92 ? -8.547 -5.794 5.159 1.00 90.50 92 ALA A O 1
ATOM 749 N N . LEU A 1 93 ? -7.179 -4.022 5.221 1.00 87.75 93 LEU A N 1
ATOM 750 C CA . LEU A 1 93 ? -7.197 -3.876 6.684 1.00 87.75 93 LEU A CA 1
ATOM 751 C C . LEU A 1 93 ? -8.575 -3.469 7.228 1.00 87.75 93 LEU A C 1
ATOM 753 O O . LEU A 1 93 ? -8.889 -3.767 8.376 1.00 87.75 93 LEU A O 1
ATOM 757 N N . CYS A 1 94 ? -9.423 -2.840 6.408 1.00 83.69 94 CYS A N 1
ATOM 758 C CA . CYS A 1 94 ? -10.836 -2.617 6.737 1.00 83.69 94 CYS A CA 1
ATOM 759 C C . CYS A 1 94 ? -11.701 -3.888 6.596 1.00 83.69 94 CYS A C 1
ATOM 761 O O . CYS A 1 94 ? -12.914 -3.812 6.790 1.00 83.69 94 CYS A O 1
ATOM 763 N N . GLY A 1 95 ? -11.115 -5.032 6.228 1.00 82.81 95 GLY A N 1
ATOM 764 C CA . GLY A 1 95 ? -11.817 -6.299 6.017 1.00 82.81 95 GL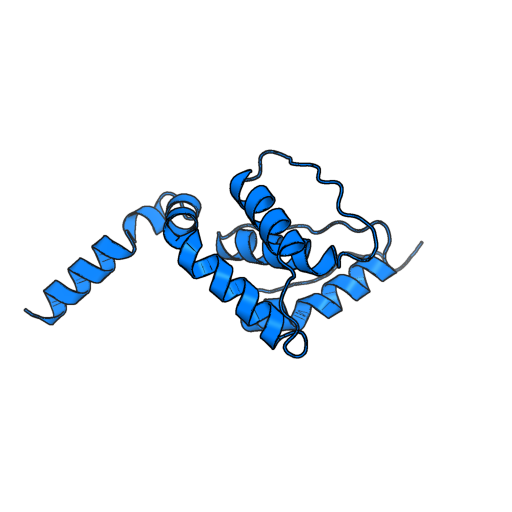Y A CA 1
ATOM 765 C C . GLY A 1 95 ? -12.412 -6.474 4.617 1.00 82.81 95 GLY A C 1
ATOM 766 O O . GLY A 1 95 ? -13.301 -7.305 4.442 1.00 82.81 95 GLY A O 1
ATOM 767 N N . GLN A 1 96 ? -11.977 -5.696 3.617 1.00 85.81 96 GLN A N 1
ATOM 768 C CA . GLN A 1 96 ? -12.456 -5.837 2.238 1.00 85.81 96 GLN A CA 1
ATOM 769 C C . GLN A 1 96 ? -11.533 -6.707 1.385 1.00 85.81 96 GLN A C 1
ATOM 771 O O . GLN A 1 96 ? -10.315 -6.581 1.445 1.00 85.81 96 GLN A O 1
ATOM 776 N N . ALA A 1 97 ? -12.115 -7.511 0.495 1.00 90.31 97 ALA A N 1
ATOM 777 C CA . ALA A 1 97 ? -11.376 -8.021 -0.655 1.00 90.31 97 ALA A CA 1
ATOM 778 C C . ALA A 1 97 ? -11.156 -6.875 -1.657 1.00 90.31 97 ALA A C 1
ATOM 780 O O . ALA A 1 97 ? -12.088 -6.118 -1.945 1.00 90.31 97 ALA A O 1
ATOM 781 N N . VAL A 1 98 ? -9.931 -6.729 -2.164 1.00 92.25 98 VAL A N 1
ATOM 782 C CA . VAL A 1 98 ? -9.561 -5.643 -3.080 1.00 92.25 98 VAL A CA 1
ATOM 783 C C . VAL A 1 98 ? -8.950 -6.211 -4.352 1.00 92.25 98 VAL A C 1
ATOM 785 O O . VAL A 1 98 ? -7.902 -6.847 -4.304 1.00 92.25 98 VAL A O 1
ATOM 788 N N . ASP A 1 99 ? -9.556 -5.884 -5.491 1.00 94.06 99 ASP A N 1
ATOM 789 C CA . ASP A 1 99 ? -9.015 -6.206 -6.809 1.00 94.06 99 ASP A CA 1
ATOM 790 C C . ASP A 1 99 ? -8.238 -5.018 -7.385 1.00 94.06 99 ASP A C 1
ATOM 792 O O . ASP A 1 99 ? -8.765 -3.913 -7.551 1.00 94.06 99 ASP A O 1
ATOM 796 N N . VAL A 1 100 ? -6.972 -5.249 -7.736 1.00 93.19 100 VAL A N 1
ATOM 797 C CA . VAL A 1 100 ? -6.132 -4.268 -8.432 1.00 93.19 100 VAL A CA 1
ATOM 798 C C . VAL A 1 100 ? -5.988 -4.676 -9.894 1.00 93.19 100 VAL A C 1
ATOM 800 O O . VAL A 1 100 ? -5.261 -5.608 -10.228 1.00 93.19 100 VAL A O 1
ATOM 803 N N . VAL A 1 101 ? -6.656 -3.944 -10.785 1.00 92.06 101 VAL A N 1
ATOM 804 C CA . VAL A 1 101 ? -6.658 -4.241 -12.225 1.00 92.06 101 VAL A CA 1
ATOM 805 C C . VAL A 1 101 ? -5.535 -3.484 -12.939 1.00 92.06 101 VAL A C 1
ATOM 807 O O . VAL A 1 101 ? -5.367 -2.272 -12.780 1.00 92.06 101 VAL A O 1
ATOM 810 N N . SER A 1 102 ? -4.762 -4.203 -13.753 1.00 90.44 102 SER A N 1
ATOM 811 C CA . SER A 1 102 ? -3.713 -3.655 -14.619 1.00 90.44 102 SER A CA 1
ATOM 812 C C . SER A 1 102 ? -4.065 -3.860 -16.095 1.00 90.44 102 SER A C 1
ATOM 814 O O . SER A 1 102 ? -4.948 -4.642 -16.426 1.00 90.44 102 SER A O 1
ATOM 816 N N . SER A 1 103 ? -3.378 -3.154 -16.994 1.00 89.38 103 SER A N 1
ATOM 817 C CA . SER A 1 103 ? -3.661 -3.186 -18.435 1.00 89.38 103 SER A CA 1
ATOM 818 C C . SER A 1 103 ? -3.185 -4.455 -19.144 1.00 89.38 103 SER A C 1
ATOM 820 O O . SER A 1 103 ? -3.634 -4.721 -20.252 1.00 89.38 103 SER A O 1
ATOM 822 N N . ASN A 1 104 ? -2.239 -5.194 -18.561 1.00 90.44 104 ASN A N 1
ATOM 823 C CA . ASN A 1 104 ? -1.741 -6.455 -19.106 1.00 90.44 104 ASN A CA 1
ATOM 824 C C . ASN A 1 104 ? -1.193 -7.367 -17.994 1.00 90.44 104 ASN A C 1
ATOM 826 O O . ASN A 1 104 ? -1.013 -6.931 -16.849 1.00 90.44 104 ASN A O 1
ATOM 830 N N . ARG A 1 105 ? -0.926 -8.623 -18.372 1.00 91.31 105 ARG A N 1
ATOM 831 C CA . ARG A 1 105 ? -0.415 -9.695 -17.509 1.00 91.31 105 ARG A CA 1
ATOM 832 C C . ARG A 1 105 ? 0.919 -9.346 -16.857 1.00 91.31 105 ARG A C 1
ATOM 834 O O . ARG A 1 105 ? 1.013 -9.398 -15.635 1.00 91.31 105 ARG A O 1
ATOM 841 N N . ASP A 1 106 ? 1.919 -8.957 -17.643 1.00 91.44 106 ASP A N 1
ATOM 842 C CA . ASP A 1 106 ? 3.272 -8.715 -17.127 1.00 91.44 106 ASP A CA 1
ATOM 843 C C . ASP A 1 106 ? 3.276 -7.619 -16.060 1.00 91.44 106 ASP A C 1
ATOM 845 O O . ASP A 1 106 ? 3.842 -7.793 -14.984 1.00 91.44 106 ASP A O 1
ATOM 849 N N . LEU A 1 107 ? 2.541 -6.528 -16.299 1.00 91.19 107 LEU A N 1
ATOM 850 C CA . LEU A 1 107 ? 2.387 -5.453 -15.324 1.00 91.19 107 LEU A CA 1
ATOM 851 C C . LEU A 1 107 ? 1.604 -5.897 -14.088 1.00 91.19 107 LEU A C 1
ATOM 853 O O . LEU A 1 107 ? 1.857 -5.370 -13.010 1.00 91.19 107 LEU A O 1
ATOM 857 N N . ALA A 1 108 ? 0.619 -6.789 -14.216 1.00 92.00 108 ALA A N 1
ATOM 858 C CA . ALA A 1 108 ? -0.110 -7.303 -13.058 1.00 92.00 108 ALA A CA 1
ATOM 859 C C . ALA A 1 108 ? 0.818 -8.129 -12.153 1.00 92.00 108 ALA A C 1
ATOM 861 O O . ALA A 1 108 ? 0.876 -7.878 -10.950 1.00 92.00 108 ALA A O 1
ATOM 862 N N . ILE A 1 109 ? 1.593 -9.041 -12.748 1.00 93.50 109 ILE A N 1
ATOM 863 C CA . ILE A 1 109 ? 2.551 -9.899 -12.042 1.00 93.50 109 ILE A CA 1
ATOM 864 C C . ILE A 1 109 ? 3.663 -9.057 -11.406 1.00 93.50 109 ILE A C 1
ATOM 866 O O . ILE A 1 109 ? 3.912 -9.175 -10.210 1.00 93.50 109 ILE A O 1
ATOM 870 N N . GLU A 1 110 ? 4.295 -8.162 -12.170 1.00 92.69 110 GLU A N 1
ATOM 871 C CA . GLU A 1 110 ? 5.379 -7.302 -11.677 1.00 92.69 110 GLU A CA 1
ATOM 872 C C . GLU A 1 110 ? 4.916 -6.434 -10.495 1.00 92.69 110 GLU A C 1
ATOM 874 O O . GLU A 1 110 ? 5.623 -6.286 -9.494 1.00 92.69 110 GLU A O 1
ATOM 879 N N . ARG A 1 111 ? 3.708 -5.859 -10.582 1.00 93.31 111 ARG A N 1
ATOM 880 C CA . ARG A 1 111 ? 3.156 -5.008 -9.518 1.00 93.31 111 ARG A CA 1
ATOM 881 C C . ARG A 1 111 ? 2.797 -5.804 -8.272 1.00 93.31 111 ARG A C 1
ATOM 883 O O . ARG A 1 111 ? 3.082 -5.320 -7.180 1.00 93.31 111 ARG A O 1
ATOM 890 N N . GLU A 1 112 ? 2.207 -6.990 -8.421 1.00 94.94 112 GLU A N 1
ATOM 891 C CA . GLU A 1 112 ? 1.933 -7.875 -7.285 1.00 94.94 112 GLU A CA 1
ATOM 892 C C . GLU A 1 112 ? 3.238 -8.248 -6.579 1.00 94.94 112 GLU A C 1
ATOM 894 O O . GLU A 1 112 ? 3.363 -8.008 -5.382 1.00 94.94 112 GLU A O 1
ATOM 899 N N . GLN A 1 113 ? 4.256 -8.687 -7.324 1.00 93.88 113 GLN A N 1
ATOM 900 C CA . GLN A 1 113 ? 5.563 -9.036 -6.763 1.00 93.88 113 GLN A CA 1
ATOM 901 C C . GLN A 1 113 ? 6.221 -7.855 -6.040 1.00 93.88 113 GLN A C 1
ATOM 903 O O . GLN A 1 113 ? 6.773 -8.023 -4.952 1.00 93.88 113 GLN A O 1
ATOM 908 N N . LYS A 1 114 ? 6.131 -6.642 -6.602 1.00 92.69 114 LYS A N 1
ATOM 909 C CA . LYS A 1 114 ? 6.655 -5.423 -5.968 1.00 92.69 114 LYS A CA 1
ATOM 910 C C . LYS A 1 114 ? 5.938 -5.089 -4.655 1.00 92.69 114 LYS A C 1
ATOM 912 O O . LYS A 1 114 ? 6.564 -4.573 -3.733 1.00 92.69 114 LYS A O 1
ATOM 917 N N . CYS A 1 115 ? 4.637 -5.354 -4.566 1.00 95.31 115 CYS A N 1
ATOM 918 C CA . CYS A 1 115 ? 3.843 -5.077 -3.370 1.00 95.31 115 CYS A CA 1
ATOM 919 C C . CYS A 1 115 ? 3.815 -6.239 -2.366 1.00 95.31 115 CYS A C 1
ATOM 921 O O . CYS A 1 115 ? 3.427 -6.019 -1.222 1.00 95.31 115 CYS A O 1
ATOM 923 N N . ARG A 1 116 ? 4.256 -7.441 -2.749 1.00 96.00 116 ARG A N 1
ATOM 924 C CA . ARG A 1 116 ? 4.132 -8.657 -1.938 1.00 96.00 116 ARG A CA 1
ATOM 925 C C . ARG A 1 116 ? 4.727 -8.511 -0.541 1.00 96.00 116 ARG A C 1
ATOM 927 O O . ARG A 1 116 ? 4.013 -8.678 0.439 1.00 96.00 116 ARG A O 1
ATOM 934 N N . LEU A 1 117 ? 5.994 -8.103 -0.437 1.00 95.94 117 LEU A N 1
ATOM 935 C CA . LEU A 1 117 ? 6.641 -7.918 0.868 1.00 95.94 117 LEU A CA 1
ATOM 936 C C . LEU A 1 117 ? 5.909 -6.873 1.728 1.00 95.94 117 LEU A C 1
ATOM 938 O O . LEU A 1 117 ? 5.786 -7.030 2.938 1.00 95.94 117 LEU A O 1
ATOM 942 N N . PHE A 1 118 ? 5.398 -5.806 1.108 1.00 96.88 118 PHE A N 1
ATOM 943 C CA . PHE A 1 118 ? 4.611 -4.793 1.809 1.00 96.88 118 PHE A CA 1
ATOM 944 C C . PHE A 1 118 ? 3.317 -5.380 2.397 1.00 96.88 118 PHE A C 1
ATOM 946 O O . PHE A 1 118 ? 3.012 -5.117 3.560 1.00 96.88 118 PHE A O 1
ATOM 953 N N . PHE A 1 119 ? 2.593 -6.204 1.637 1.00 96.69 119 PHE A N 1
ATOM 954 C CA . PHE A 1 119 ? 1.392 -6.886 2.124 1.00 96.69 119 PHE A CA 1
ATOM 955 C C . PHE A 1 119 ? 1.711 -7.931 3.205 1.00 96.69 119 PHE A C 1
ATOM 957 O O . PHE A 1 119 ? 1.052 -7.952 4.244 1.00 96.69 119 PHE A O 1
ATOM 964 N N . GLU A 1 120 ? 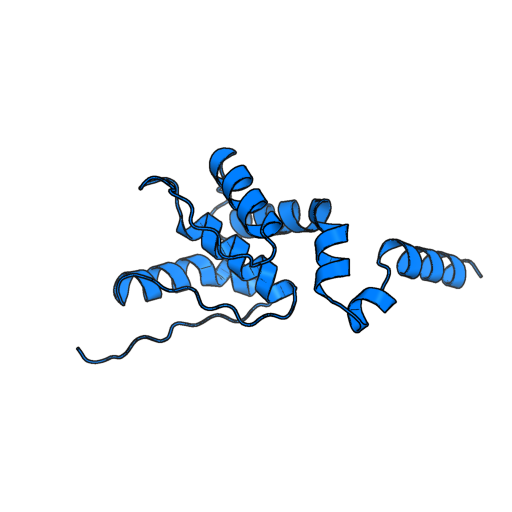2.781 -8.711 3.038 1.00 95.94 1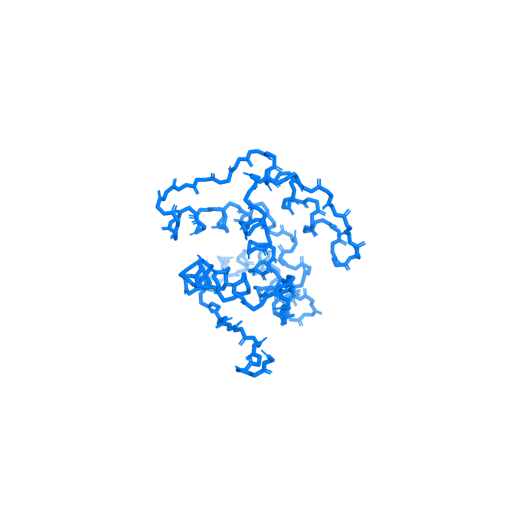20 GLU A N 1
ATOM 965 C CA . GLU A 1 120 ? 3.237 -9.703 4.022 1.00 95.94 120 GLU A CA 1
ATOM 966 C C . GLU A 1 120 ? 3.590 -9.071 5.380 1.00 95.94 120 GLU A C 1
ATOM 968 O O . GLU A 1 120 ? 3.239 -9.614 6.435 1.00 95.94 120 GLU A O 1
ATOM 973 N N . LEU A 1 121 ? 4.244 -7.901 5.381 1.00 95.56 121 LEU A N 1
ATOM 974 C CA . LEU A 1 121 ? 4.546 -7.151 6.608 1.00 95.56 121 LEU A CA 1
ATOM 975 C C . LEU A 1 121 ? 3.276 -6.708 7.349 1.00 95.56 121 LEU A C 1
ATOM 977 O O . LEU A 1 121 ? 3.279 -6.641 8.578 1.00 95.56 121 LEU A O 1
ATOM 981 N N . LEU A 1 122 ? 2.187 -6.459 6.619 1.00 94.19 122 LEU A N 1
ATOM 982 C CA . LEU A 1 122 ? 0.871 -6.120 7.166 1.00 94.19 122 LEU A CA 1
ATOM 983 C C . LEU A 1 122 ? 0.007 -7.350 7.481 1.00 94.19 122 LEU A C 1
ATOM 985 O O . LEU A 1 122 ? -1.142 -7.187 7.884 1.00 94.19 122 LEU A O 1
ATOM 989 N N . LYS A 1 123 ? 0.546 -8.567 7.318 1.00 95.00 123 LYS A N 1
ATOM 990 C CA . LYS A 1 123 ? -0.190 -9.836 7.471 1.00 95.00 123 LYS A CA 1
ATOM 991 C C . LYS A 1 123 ? -1.390 -9.954 6.526 1.00 95.00 123 LYS A C 1
ATOM 993 O O . LYS A 1 123 ? -2.396 -10.563 6.876 1.00 95.00 123 LYS A O 1
ATOM 998 N N . LEU A 1 124 ? -1.262 -9.383 5.331 1.00 93.75 124 LEU A N 1
ATOM 999 C CA . LEU A 1 124 ? -2.232 -9.498 4.249 1.00 93.75 124 LEU A CA 1
ATOM 1000 C C . LEU A 1 124 ? -1.749 -10.516 3.214 1.00 93.75 124 LEU A C 1
ATOM 1002 O O . LEU A 1 124 ? -0.560 -10.578 2.900 1.00 93.75 124 LEU A O 1
ATOM 1006 N N . GLU A 1 125 ? -2.686 -11.278 2.660 1.00 95.19 125 GLU A N 1
ATOM 1007 C CA . GLU A 1 125 ? -2.435 -12.173 1.531 1.00 95.19 125 GLU A CA 1
ATOM 1008 C C . GLU A 1 125 ? -2.653 -11.427 0.207 1.00 95.19 125 GLU A C 1
ATOM 1010 O O . GLU A 1 125 ? -3.567 -10.608 0.083 1.00 95.19 125 GLU A O 1
ATOM 1015 N N . SER A 1 126 ? -1.820 -11.708 -0.796 1.00 95.56 126 SER A N 1
ATOM 1016 C CA . SER A 1 126 ? -1.957 -11.159 -2.147 1.00 95.56 126 SER A CA 1
ATOM 1017 C C . SER A 1 126 ? -1.696 -12.223 -3.206 1.00 95.56 126 SER A C 1
ATOM 1019 O O . SER A 1 126 ? -0.939 -13.167 -2.990 1.00 95.56 126 SER A O 1
ATOM 1021 N N . GLY A 1 127 ? -2.305 -12.050 -4.377 1.00 94.00 127 GLY A N 1
ATOM 1022 C CA . GLY A 1 127 ? -2.042 -12.870 -5.553 1.00 94.00 127 GLY A CA 1
ATOM 1023 C C . GLY A 1 127 ? -2.460 -12.157 -6.834 1.00 94.00 127 GLY A C 1
ATOM 1024 O O . GLY A 1 127 ? -2.971 -11.038 -6.799 1.00 94.00 127 GLY A O 1
ATOM 1025 N N . HIS A 1 128 ? -2.231 -12.801 -7.976 1.00 92.00 128 HIS A N 1
ATOM 1026 C CA . HIS A 1 128 ? -2.639 -12.289 -9.280 1.00 92.00 128 HIS A CA 1
ATOM 1027 C C . HIS A 1 128 ? -3.489 -13.322 -10.021 1.00 92.00 128 HIS A C 1
ATOM 1029 O O . HIS A 1 128 ? -3.230 -14.524 -9.969 1.00 92.00 128 HIS A O 1
ATOM 1035 N N . ILE A 1 129 ? -4.485 -12.841 -10.762 1.00 89.94 129 ILE A N 1
ATOM 1036 C CA . ILE A 1 129 ? -5.324 -13.660 -11.637 1.00 89.94 129 ILE A CA 1
ATOM 1037 C C . ILE A 1 129 ? -4.898 -13.339 -13.067 1.00 89.94 129 ILE A C 1
ATOM 1039 O O . ILE A 1 129 ? -5.263 -12.305 -13.621 1.00 89.94 129 ILE A O 1
ATOM 1043 N N . CYS A 1 130 ? -4.053 -14.186 -13.648 1.00 86.50 130 CYS A N 1
ATOM 1044 C CA . CYS A 1 130 ? -3.608 -14.051 -15.033 1.00 86.50 130 CYS A CA 1
ATOM 1045 C C . CYS A 1 130 ? -3.735 -15.408 -15.722 1.00 86.50 130 CYS A C 1
ATOM 1047 O O . CYS A 1 130 ? -3.238 -16.402 -15.196 1.00 86.50 130 CYS A O 1
ATOM 1049 N N . SER A 1 131 ? -4.394 -15.453 -16.880 1.00 75.56 131 SER A N 1
ATOM 1050 C CA . SER A 1 131 ? -4.442 -16.642 -17.732 1.00 75.56 131 SER A CA 1
ATOM 1051 C C . SER A 1 131 ? -3.050 -16.947 -18.292 1.00 75.56 131 SER A C 1
ATOM 1053 O O . SER A 1 131 ? -2.288 -16.041 -18.637 1.00 75.56 131 SER A O 1
ATOM 1055 N N . GLU A 1 132 ? -2.697 -18.233 -18.373 1.00 64.81 132 GLU A N 1
ATOM 1056 C CA . GLU A 1 132 ? -1.426 -18.657 -18.973 1.00 64.81 132 GLU A CA 1
ATOM 1057 C C . GLU A 1 132 ? -1.425 -18.569 -20.504 1.00 64.81 132 GLU A C 1
ATOM 1059 O O . GLU A 1 132 ? -0.345 -18.462 -21.080 1.00 64.81 132 GLU A O 1
ATOM 1064 N N . ASN A 1 133 ? -2.603 -18.518 -21.132 1.00 50.16 133 ASN A N 1
ATOM 1065 C CA . ASN A 1 133 ? -2.776 -18.570 -22.580 1.00 50.16 133 ASN A CA 1
ATOM 1066 C C . ASN A 1 133 ? -3.575 -17.361 -23.081 1.00 50.16 133 ASN A C 1
ATOM 1068 O O . ASN A 1 133 ? -4.765 -17.274 -22.787 1.00 50.16 133 ASN A O 1
ATOM 1072 N N . ASP A 1 134 ? -2.908 -16.494 -23.840 1.00 44.88 134 ASP A N 1
ATOM 1073 C CA . ASP A 1 134 ? -3.448 -15.728 -24.970 1.00 44.88 134 ASP A CA 1
ATOM 1074 C C . ASP A 1 134 ? -2.337 -15.610 -26.025 1.00 44.88 134 ASP A C 1
ATOM 1076 O O . ASP A 1 134 ? -1.200 -15.244 -25.639 1.00 44.88 134 ASP A O 1
#

Organism: NCBI:txid392030

Radius of gyration: 17.17 Å; chains: 1; bounding box: 36×33×65 Å

Sequence (134 aa):
DEKSEINREIQEIYNLQSYQDNPFKCVYSHLHDIIPLLVYTWSTANKTQFPKDSQIVALLLFIHSRGKGLLKLIRTGEEKTLIVGIVAAFFALCGQAVDVVSSNRDLAIEREQKCRLFFELLKLESGHICSEND

Secondary structure (DSSP, 8-state):
-HHHHHHHHHHHHHTHHHHHH-HHHHHHHTHHHHHHHHHHHHHHHTTT-PPPHHHHHHHHHHHHTTTS-----PPTTS-HHHHHHHHHHHHHHTT-------SSHHHHHHHHHHHHHHHHHTT--------S--

Foldseek 3Di:
DVVVVVVVVVCVVQVVVCCVVALLVSLVVCVVPLLVVLQCLLCVLVVNDGQDPVLSVLLVVLVVCVPVDDDDDDDPPSPVLSSVLSNCLSVVSSVDDDDDDDPDDVVQVVSQVSSVSSCVVVVHDDDGDDDPDD

pLDDT: mean 81.93, std 14.41, range [44.69, 96.88]